Protein AF-A0A7S4G610-F1 (afdb_monomer_lite)

Structure (mmCIF, N/CA/C/O backbone):
data_AF-A0A7S4G610-F1
#
_entry.id   AF-A0A7S4G610-F1
#
loop_
_atom_site.group_PDB
_atom_site.id
_atom_site.type_symbol
_atom_site.label_atom_id
_atom_site.label_alt_id
_atom_site.label_comp_id
_atom_site.label_asym_id
_atom_site.label_entity_id
_atom_site.label_seq_id
_atom_site.pdbx_PDB_ins_code
_atom_site.Cartn_x
_atom_site.Cartn_y
_atom_site.Cartn_z
_atom_site.occupancy
_atom_site.B_iso_or_equiv
_atom_site.auth_seq_id
_atom_site.auth_comp_id
_atom_site.auth_asym_id
_atom_site.auth_atom_id
_atom_site.pdbx_PDB_model_num
ATOM 1 N N . LYS A 1 1 ? -26.982 8.506 -5.320 1.00 70.25 1 LYS A N 1
ATOM 2 C CA . LYS A 1 1 ? -25.863 7.930 -6.120 1.00 70.25 1 LYS A CA 1
ATOM 3 C C . LYS A 1 1 ? -24.621 7.564 -5.270 1.00 70.25 1 LYS A C 1
ATOM 5 O O . LYS A 1 1 ? -23.531 7.519 -5.815 1.00 70.25 1 LYS A O 1
ATOM 10 N N . TRP A 1 2 ? -24.775 7.240 -3.974 1.00 85.94 2 TRP A N 1
ATOM 11 C CA . TRP A 1 2 ? -23.670 6.873 -3.055 1.00 85.94 2 TRP A CA 1
ATOM 12 C C . TRP A 1 2 ? -23.967 5.607 -2.220 1.00 85.94 2 TRP A C 1
ATOM 14 O O . TRP A 1 2 ? -23.194 5.246 -1.341 1.00 85.94 2 TRP A O 1
ATOM 24 N N . GLU A 1 3 ? -25.081 4.916 -2.489 1.00 83.88 3 GLU A N 1
ATOM 25 C CA . GLU A 1 3 ? -25.577 3.783 -1.683 1.00 83.88 3 GLU A CA 1
ATOM 26 C C . GLU A 1 3 ? -24.593 2.608 -1.590 1.00 83.88 3 GLU A C 1
ATOM 28 O O . GLU A 1 3 ? -24.448 2.003 -0.525 1.00 83.88 3 GLU A O 1
ATOM 33 N N . GLY A 1 4 ? -23.861 2.339 -2.675 1.00 90.38 4 GLY A N 1
ATOM 34 C CA . GLY A 1 4 ? -22.861 1.271 -2.740 1.00 90.38 4 GLY A CA 1
ATOM 35 C C . GLY A 1 4 ? -21.497 1.613 -2.133 1.00 90.38 4 GLY A C 1
ATOM 36 O O . GLY A 1 4 ? -20.645 0.736 -2.060 1.00 90.38 4 GLY A O 1
ATOM 37 N N . ILE A 1 5 ? -21.262 2.857 -1.703 1.00 93.25 5 ILE A N 1
ATOM 38 C CA . ILE A 1 5 ? -19.959 3.284 -1.175 1.00 93.25 5 ILE A CA 1
ATOM 39 C C . ILE A 1 5 ? -19.980 3.230 0.352 1.00 93.25 5 ILE A C 1
ATOM 41 O O . ILE A 1 5 ? -20.900 3.747 0.996 1.00 93.25 5 ILE A O 1
ATOM 45 N N . LYS A 1 6 ? -18.936 2.618 0.922 1.00 95.31 6 LYS A N 1
ATOM 46 C CA . LYS A 1 6 ? -18.673 2.570 2.362 1.00 95.31 6 LYS A CA 1
ATOM 47 C C . LYS A 1 6 ? -17.346 3.259 2.672 1.00 95.31 6 LYS A C 1
ATOM 49 O O . LYS A 1 6 ? -16.346 3.006 2.008 1.00 95.31 6 LYS A O 1
ATOM 54 N N . TYR A 1 7 ? -17.336 4.099 3.698 1.00 96.00 7 TYR A N 1
ATOM 55 C CA . TYR A 1 7 ? -16.130 4.609 4.335 1.00 96.00 7 TYR A CA 1
ATOM 56 C C . TYR A 1 7 ? -15.784 3.693 5.511 1.00 96.00 7 TYR A C 1
ATOM 58 O O . TYR A 1 7 ? -16.438 3.736 6.553 1.00 96.00 7 TYR A O 1
ATOM 66 N N . VAL A 1 8 ? -14.789 2.828 5.328 1.00 97.12 8 VAL A N 1
ATOM 67 C CA . VAL A 1 8 ? -14.316 1.917 6.378 1.00 97.12 8 VAL A CA 1
ATOM 68 C C . VAL A 1 8 ? -13.186 2.611 7.135 1.00 97.12 8 VAL A C 1
ATOM 70 O O . VAL A 1 8 ? -12.063 2.702 6.645 1.00 97.12 8 VAL A O 1
ATOM 73 N N . ALA A 1 9 ? -13.499 3.165 8.302 1.00 97.38 9 ALA A N 1
ATOM 74 C CA . ALA A 1 9 ? -12.568 3.922 9.126 1.00 97.38 9 ALA A CA 1
ATOM 75 C C . ALA A 1 9 ? -11.561 2.988 9.820 1.00 97.38 9 ALA A C 1
ATOM 77 O O . ALA A 1 9 ? -11.957 2.035 10.491 1.00 97.38 9 ALA A O 1
ATOM 78 N N . PHE A 1 10 ? -10.266 3.281 9.681 1.00 97.38 10 PHE A N 1
ATOM 79 C CA . PHE A 1 10 ? -9.162 2.431 10.155 1.00 97.38 10 PHE A CA 1
ATOM 80 C C . PHE A 1 10 ? -8.141 3.160 11.047 1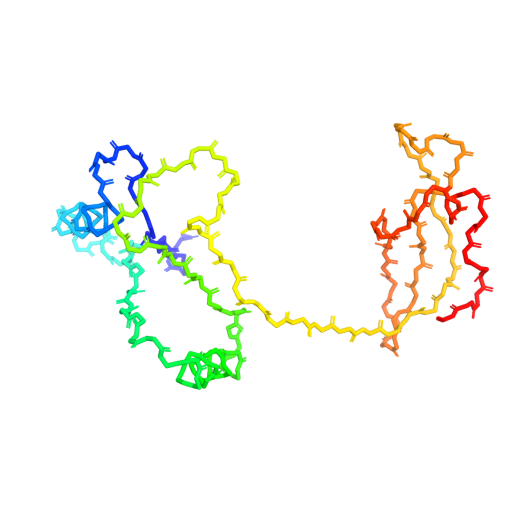.00 97.38 10 PHE A C 1
ATOM 82 O O . PHE A 1 10 ? -7.127 2.570 11.418 1.00 97.38 10 PHE A O 1
ATOM 89 N N . ASP A 1 11 ? -8.353 4.447 11.340 1.00 97.56 11 ASP A N 1
ATOM 90 C CA . ASP A 1 11 ? -7.493 5.229 12.234 1.00 97.56 11 ASP A CA 1
ATOM 91 C C . ASP A 1 11 ? -8.180 6.539 12.675 1.00 97.56 11 ASP A C 1
ATOM 93 O O . ASP A 1 11 ? -9.178 6.957 12.081 1.00 97.56 11 ASP A O 1
ATOM 97 N N . ALA A 1 12 ? -7.615 7.211 13.681 1.00 97.44 12 ALA A N 1
ATOM 98 C CA . ALA A 1 12 ? -7.992 8.556 14.125 1.00 97.44 12 ALA A CA 1
ATOM 99 C C . ALA A 1 12 ? -6.725 9.405 14.359 1.00 97.44 12 ALA A C 1
ATOM 101 O O . ALA A 1 12 ? -6.307 9.559 15.500 1.00 97.44 12 ALA A O 1
ATOM 102 N N . PRO A 1 13 ? -6.093 9.956 13.306 1.00 96.12 13 PRO A N 1
ATOM 103 C CA . PRO A 1 13 ? -4.733 10.512 13.370 1.00 96.12 13 PRO A CA 1
ATOM 104 C C . PRO A 1 13 ? -4.558 11.714 14.308 1.00 96.12 13 PRO A C 1
ATOM 106 O O . PRO A 1 13 ? -3.441 12.002 14.720 1.00 96.12 13 PRO A O 1
ATOM 109 N N . GLU A 1 14 ? -5.644 12.421 14.619 1.00 95.62 14 GLU A N 1
ATOM 110 C CA . GLU A 1 14 ? -5.652 13.565 15.542 1.00 95.62 14 GLU A CA 1
ATOM 111 C C . GLU A 1 14 ? -5.835 13.151 17.010 1.00 95.62 14 GLU A C 1
ATOM 113 O O . GLU A 1 14 ? -5.683 13.981 17.901 1.00 95.62 14 GLU A O 1
ATOM 118 N N . GLU A 1 15 ? -6.207 11.896 17.274 1.00 96.88 15 GLU A N 1
ATOM 119 C CA . GLU A 1 15 ? -6.343 11.390 18.635 1.00 96.88 15 GLU A CA 1
ATOM 120 C C . GLU A 1 15 ? -4.955 11.068 19.201 1.00 96.88 15 GLU A C 1
ATOM 122 O O . GLU A 1 15 ? -4.155 10.355 18.585 1.00 96.88 15 GLU A O 1
ATOM 127 N N . GLU A 1 16 ? -4.677 11.587 20.394 1.00 93.62 16 GLU A N 1
ATOM 128 C CA . GLU A 1 16 ? -3.470 11.245 21.136 1.00 93.62 16 GLU A CA 1
ATOM 129 C C . GLU A 1 16 ? -3.527 9.799 21.658 1.00 93.62 16 GLU A C 1
ATOM 131 O O . GLU A 1 16 ? -4.596 9.240 21.888 1.00 93.62 16 GLU A O 1
ATOM 136 N N . GLY A 1 17 ? -2.360 9.193 21.881 1.00 96.00 17 GLY A N 1
ATOM 137 C CA . GLY A 1 17 ? -2.251 7.843 22.443 1.00 96.00 17 GLY A CA 1
ATOM 138 C C . GLY A 1 17 ? -1.854 6.760 21.437 1.00 96.00 17 GLY A C 1
ATOM 139 O O . GLY A 1 17 ? -1.367 7.036 20.331 1.00 96.00 17 GLY A O 1
ATOM 140 N N . GLY A 1 18 ? -1.991 5.511 21.880 1.00 97.81 18 GLY A N 1
ATOM 141 C CA . GLY A 1 18 ? -1.640 4.317 21.117 1.00 97.81 18 GLY A CA 1
ATOM 142 C C . GLY A 1 18 ? -2.687 3.975 20.060 1.00 97.81 18 GLY A C 1
ATOM 143 O O . GLY A 1 18 ? -3.759 4.574 19.999 1.00 97.81 18 GLY A O 1
ATOM 144 N N . PHE A 1 19 ? -2.387 3.008 19.195 1.00 97.69 19 PHE A N 1
ATOM 145 C CA . PHE A 1 19 ? -3.309 2.606 18.132 1.00 97.69 19 PHE A CA 1
ATOM 146 C C . PHE A 1 19 ? -4.689 2.191 18.660 1.00 97.69 19 PHE A C 1
ATOM 148 O O . PHE A 1 19 ? -5.710 2.575 18.091 1.00 97.69 19 PHE A O 1
ATOM 155 N N . GLU A 1 20 ? -4.726 1.476 19.777 1.00 97.25 20 GLU A N 1
ATOM 156 C CA . GLU A 1 20 ? -5.943 1.016 20.437 1.00 97.25 20 GLU A CA 1
ATOM 157 C C . GLU A 1 20 ? -6.804 2.188 20.930 1.00 97.25 20 GLU A C 1
ATOM 159 O O . GLU A 1 20 ? -8.022 2.172 20.739 1.00 9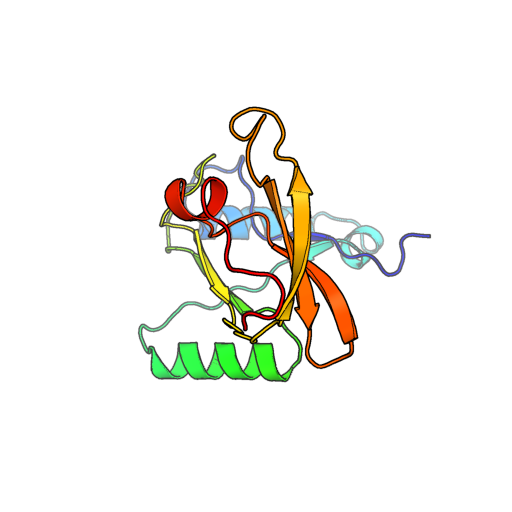7.25 20 GLU A O 1
ATOM 164 N N . ASP A 1 21 ? -6.185 3.242 21.474 1.00 97.94 21 ASP A N 1
ATOM 165 C CA . ASP A 1 21 ? -6.883 4.465 21.893 1.00 97.94 21 ASP A CA 1
ATOM 166 C C . ASP A 1 21 ? -7.541 5.156 20.692 1.00 97.94 21 ASP A C 1
ATOM 168 O O . ASP A 1 21 ? -8.714 5.554 20.746 1.00 97.94 21 ASP A O 1
ATOM 172 N N . ARG A 1 22 ? -6.814 5.226 19.569 1.00 98.06 22 ARG A N 1
ATOM 173 C CA . ARG A 1 22 ? -7.316 5.801 18.314 1.00 98.06 22 ARG A CA 1
ATOM 174 C C . ARG A 1 22 ? -8.483 4.987 17.760 1.00 98.06 22 ARG A C 1
ATOM 176 O O . ARG A 1 22 ? -9.509 5.567 17.406 1.00 98.06 22 ARG A O 1
ATOM 183 N N . MET A 1 23 ? -8.396 3.657 17.756 1.00 97.88 23 MET A N 1
ATOM 184 C CA . MET A 1 23 ? -9.495 2.791 17.312 1.00 97.88 23 MET A CA 1
ATOM 185 C C . MET A 1 23 ? -10.720 2.881 18.231 1.00 97.88 23 MET A C 1
ATOM 187 O O . MET A 1 23 ? -11.852 2.957 17.741 1.00 97.88 23 MET A O 1
ATOM 191 N N . ALA A 1 24 ? -10.517 2.980 19.547 1.00 97.12 24 ALA A N 1
ATOM 192 C CA . ALA A 1 24 ? -11.596 3.249 20.493 1.00 97.12 24 ALA A CA 1
ATOM 193 C C . ALA A 1 24 ? -12.248 4.619 20.227 1.00 97.12 24 ALA A C 1
ATOM 195 O O . ALA A 1 24 ? -13.472 4.753 20.312 1.00 97.12 24 ALA A O 1
ATOM 196 N N . CYS A 1 25 ? -11.468 5.639 19.852 1.00 97.56 25 CYS A N 1
ATOM 197 C CA . CYS A 1 25 ? -12.002 6.930 19.426 1.00 97.56 25 CYS A CA 1
ATOM 198 C C . CYS A 1 25 ? -12.866 6.811 18.163 1.00 97.56 25 CYS A C 1
ATOM 200 O O . CYS A 1 25 ? -13.993 7.318 18.156 1.00 97.56 25 CYS A O 1
ATOM 202 N N . VAL A 1 26 ? -12.405 6.089 17.131 1.00 97.19 26 VAL A N 1
ATOM 203 C CA . VAL A 1 26 ? -13.209 5.815 15.925 1.00 97.19 26 VAL A CA 1
ATOM 204 C C . VAL A 1 26 ? -14.536 5.162 16.315 1.00 97.19 26 VAL A C 1
ATOM 206 O O . VAL A 1 26 ? -15.598 5.669 15.952 1.00 97.19 26 VAL A O 1
ATOM 209 N N . GLN A 1 27 ? -14.507 4.104 17.127 1.00 96.44 27 GLN A N 1
ATOM 210 C CA . GLN A 1 27 ? -15.715 3.412 17.581 1.00 96.44 27 GLN A CA 1
ATOM 211 C C . GLN A 1 27 ? -16.687 4.355 18.314 1.00 96.44 27 GLN A C 1
ATOM 213 O O . GLN A 1 27 ? -17.883 4.372 18.006 1.00 96.44 27 GLN A O 1
ATOM 218 N N . ARG A 1 28 ? -16.187 5.198 19.232 1.00 96.69 28 ARG A N 1
ATOM 219 C CA . ARG A 1 28 ? -17.002 6.211 19.932 1.00 96.69 28 ARG A CA 1
ATOM 220 C C . ARG A 1 28 ? -17.626 7.223 18.968 1.00 96.69 28 ARG A C 1
ATOM 222 O O . ARG A 1 28 ? -18.785 7.593 19.151 1.00 96.69 28 ARG A O 1
ATOM 229 N N . ARG A 1 29 ? -16.888 7.684 17.951 1.00 95.56 29 ARG A N 1
ATOM 230 C CA . ARG A 1 29 ? -17.399 8.629 16.939 1.00 95.56 29 ARG A CA 1
ATOM 231 C C . ARG A 1 29 ? -18.486 7.978 16.078 1.00 95.56 29 ARG A C 1
ATOM 233 O O . ARG A 1 29 ? -19.540 8.578 15.884 1.00 95.56 29 ARG A O 1
ATOM 240 N N . LEU A 1 30 ? -18.286 6.733 15.647 1.00 95.44 30 LEU A N 1
ATOM 241 C CA . LEU A 1 30 ? -19.271 5.961 14.878 1.00 95.44 30 LEU A CA 1
ATOM 242 C C . LEU A 1 30 ? -20.561 5.701 15.670 1.00 95.44 30 LEU A C 1
ATOM 244 O O . LEU A 1 30 ? -21.662 5.793 15.122 1.00 95.44 30 LEU A O 1
ATOM 248 N N . ALA A 1 31 ? -20.451 5.451 16.977 1.00 94.94 31 ALA A N 1
ATOM 249 C CA . ALA A 1 31 ? -21.608 5.277 17.852 1.00 94.94 31 ALA A CA 1
ATOM 250 C C . ALA A 1 31 ? -22.506 6.528 17.925 1.00 94.94 31 ALA A C 1
ATOM 252 O O . ALA A 1 31 ? -23.694 6.398 18.209 1.00 94.94 31 ALA A O 1
ATOM 253 N N . ARG A 1 32 ? -21.987 7.723 17.612 1.00 96.00 32 ARG A N 1
ATOM 254 C CA . ARG A 1 32 ? -22.751 8.986 17.601 1.00 96.00 32 ARG A CA 1
ATOM 255 C C . ARG A 1 32 ? -23.431 9.292 16.265 1.00 96.00 32 ARG A C 1
ATOM 257 O O . ARG A 1 32 ? -24.222 10.228 16.198 1.00 96.00 32 ARG A O 1
ATOM 264 N N . LEU A 1 33 ? -23.135 8.536 15.207 1.00 95.06 33 LEU A N 1
ATOM 265 C CA . LEU A 1 33 ? -23.746 8.751 13.896 1.00 95.06 33 LEU A CA 1
ATOM 266 C C . LEU A 1 33 ? -25.240 8.408 13.911 1.00 95.06 33 LEU A C 1
ATOM 268 O O . LEU A 1 33 ? -25.691 7.539 14.657 1.00 95.06 33 LEU A O 1
ATOM 272 N N . SER A 1 34 ? -26.013 9.059 13.042 1.00 95.19 34 SER A N 1
ATOM 273 C CA . SER A 1 34 ? -27.405 8.674 12.798 1.00 95.19 34 SER A CA 1
ATOM 274 C C . SER A 1 34 ? -27.484 7.243 12.236 1.00 95.19 34 SER A C 1
ATOM 276 O O . SER A 1 34 ? -26.500 6.742 11.679 1.00 95.19 34 SER A O 1
ATOM 278 N N . PRO A 1 35 ? -28.647 6.566 12.319 1.00 90.81 35 PRO A N 1
ATOM 279 C CA . PRO A 1 35 ? -28.836 5.260 11.684 1.00 90.81 35 PRO A CA 1
ATOM 280 C C . PRO A 1 35 ? -28.457 5.259 10.199 1.00 90.81 35 PRO A C 1
ATOM 282 O O . PRO A 1 35 ? -27.838 4.315 9.720 1.00 90.81 35 PRO A O 1
ATOM 285 N N . GLU A 1 36 ? -28.762 6.347 9.491 1.00 89.12 36 GLU A N 1
ATOM 286 C CA . GLU A 1 36 ? -28.362 6.533 8.100 1.00 89.12 36 GLU A CA 1
ATOM 287 C C . GLU A 1 36 ? -26.843 6.658 7.935 1.00 89.12 36 GLU A C 1
ATOM 289 O O . GLU A 1 36 ? -26.273 5.985 7.078 1.00 89.12 36 GLU A O 1
ATOM 294 N N . GLY A 1 37 ? -26.168 7.435 8.787 1.00 90.00 37 GLY A N 1
ATOM 295 C CA . GLY A 1 37 ? -24.708 7.559 8.762 1.00 90.00 37 GLY A CA 1
ATOM 296 C C . GLY A 1 37 ? -24.000 6.219 8.976 1.00 90.00 37 GLY A C 1
ATOM 297 O O . GLY A 1 37 ? -23.052 5.895 8.258 1.00 90.00 37 GLY A O 1
ATOM 298 N N . ARG A 1 38 ? -24.514 5.381 9.886 1.00 89.88 38 ARG A N 1
ATOM 299 C CA . ARG A 1 38 ? -23.973 4.033 10.142 1.00 89.88 38 ARG A CA 1
ATOM 300 C C . ARG A 1 38 ? -24.139 3.068 8.964 1.00 89.88 38 ARG A C 1
ATOM 302 O O . ARG A 1 38 ? -23.434 2.068 8.909 1.00 89.88 38 ARG A O 1
ATOM 309 N N . ARG A 1 39 ? -25.012 3.358 7.987 1.00 91.31 39 ARG A N 1
ATOM 310 C CA . ARG A 1 39 ? -25.080 2.568 6.742 1.00 91.31 39 ARG A CA 1
ATOM 311 C C . ARG A 1 39 ? -23.874 2.796 5.840 1.00 91.31 39 ARG A C 1
ATOM 313 O O . ARG A 1 39 ? -23.583 1.933 5.017 1.00 91.31 39 ARG A O 1
ATOM 320 N N . HIS A 1 40 ? -23.211 3.944 5.947 1.00 93.94 40 HIS A N 1
ATOM 321 C CA . HIS A 1 40 ? -22.122 4.338 5.052 1.00 93.94 40 HIS A CA 1
ATOM 322 C C . HIS A 1 40 ? -20.758 4.340 5.723 1.00 93.94 40 HIS A C 1
ATOM 324 O O . HIS A 1 40 ? -19.758 4.242 5.023 1.00 93.94 40 HIS A O 1
ATOM 330 N N . VAL A 1 41 ? -20.705 4.439 7.048 1.00 95.62 41 VAL A N 1
ATOM 331 C CA . VAL A 1 41 ? -19.457 4.485 7.806 1.00 95.62 41 VAL A CA 1
ATOM 332 C C . VAL A 1 41 ? -19.327 3.223 8.645 1.00 95.62 41 VAL A C 1
ATOM 334 O O . VAL A 1 41 ? -20.167 2.962 9.504 1.00 95.62 41 VAL A O 1
ATOM 337 N N . LEU A 1 42 ? -18.268 2.458 8.394 1.00 95.12 42 LEU A N 1
ATOM 338 C CA . LEU A 1 42 ? -17.967 1.198 9.068 1.00 95.12 42 LEU A CA 1
ATOM 339 C C . LEU A 1 42 ? -16.651 1.312 9.835 1.00 95.12 42 LEU A C 1
ATOM 341 O O . LEU A 1 42 ? -15.792 2.120 9.488 1.00 95.12 42 LEU A O 1
ATOM 345 N N . LEU A 1 43 ? -16.497 0.495 10.871 1.00 96.38 43 LEU A N 1
ATOM 346 C CA . LEU A 1 43 ? -15.244 0.349 11.603 1.00 96.38 43 LEU A CA 1
ATOM 347 C C . LEU A 1 43 ? -14.425 -0.771 10.958 1.00 96.38 43 LEU A C 1
ATOM 349 O O . LEU A 1 43 ? -14.973 -1.835 10.683 1.00 96.38 43 LEU A O 1
ATOM 353 N N . MET A 1 44 ? -13.130 -0.549 10.736 1.00 96.81 44 MET A N 1
ATOM 354 C CA . MET A 1 44 ? -12.218 -1.630 10.372 1.00 96.81 44 MET A CA 1
ATOM 355 C C . MET A 1 44 ? -12.012 -2.550 11.578 1.00 96.81 44 MET A C 1
ATOM 357 O O . MET A 1 44 ? -11.604 -2.094 12.649 1.00 96.81 44 MET A O 1
ATOM 361 N N . GLU A 1 45 ? -12.274 -3.840 11.406 1.00 94.12 45 GLU A N 1
ATOM 362 C CA . GLU A 1 45 ? -12.027 -4.841 12.443 1.00 94.12 45 GLU A CA 1
ATOM 363 C C . GLU A 1 45 ? -10.528 -5.096 12.609 1.00 94.12 45 GLU A C 1
ATOM 365 O O . GLU A 1 45 ? -9.759 -5.066 11.649 1.00 94.12 45 GLU A O 1
ATOM 370 N N . ASN A 1 46 ? -10.112 -5.308 13.856 1.00 94.38 46 ASN A N 1
ATOM 371 C CA . ASN A 1 46 ? -8.723 -5.544 14.225 1.00 94.38 46 ASN A CA 1
ATOM 372 C C . ASN A 1 46 ? -8.657 -6.784 15.113 1.00 94.38 46 ASN A C 1
ATOM 374 O O . ASN A 1 46 ? -9.459 -6.938 16.032 1.00 94.38 46 ASN A O 1
ATOM 378 N N . GLU A 1 47 ? -7.684 -7.645 14.844 1.00 93.81 47 GLU A N 1
ATOM 379 C CA . GLU A 1 47 ? -7.426 -8.876 15.584 1.00 93.81 47 GLU A CA 1
ATOM 380 C C . GLU A 1 47 ? -6.002 -8.797 16.140 1.00 93.81 47 GLU A C 1
ATOM 382 O O . GLU A 1 47 ? -5.076 -8.410 15.422 1.00 93.81 47 GLU A O 1
ATOM 387 N N . GLN A 1 48 ? -5.820 -9.110 17.426 1.00 93.56 48 GLN A N 1
ATOM 388 C CA . GLN A 1 48 ? -4.481 -9.142 18.007 1.00 93.56 48 GLN A CA 1
ATOM 389 C C . GLN A 1 48 ? -3.703 -10.330 17.453 1.00 93.56 48 GLN A C 1
ATOM 391 O O . GLN A 1 48 ? -4.197 -11.454 17.409 1.00 93.56 48 GLN A O 1
ATOM 396 N N . PHE A 1 49 ? -2.459 -10.072 17.063 1.00 92.00 49 PHE A N 1
ATOM 397 C CA . PHE A 1 49 ? -1.548 -11.120 16.645 1.00 92.00 49 PHE A CA 1
ATOM 398 C C . PHE A 1 49 ? -0.972 -11.833 17.874 1.00 92.00 49 PHE A C 1
ATOM 400 O O . PHE A 1 49 ? -0.327 -11.205 18.710 1.00 92.00 49 PHE A O 1
ATOM 407 N N . ASP A 1 50 ? -1.184 -13.145 17.970 1.00 91.50 50 ASP A N 1
ATOM 408 C CA . ASP A 1 50 ? -0.744 -13.983 19.096 1.00 91.50 50 ASP A CA 1
ATOM 409 C C . ASP A 1 50 ? 0.738 -14.405 19.018 1.00 91.50 50 ASP A C 1
ATOM 411 O O . ASP A 1 50 ? 1.233 -15.111 19.895 1.00 91.50 50 ASP A O 1
ATOM 415 N N . GLY A 1 51 ? 1.455 -13.963 17.979 1.00 92.94 51 GLY A N 1
ATOM 416 C CA . GLY A 1 51 ? 2.847 -14.329 17.713 1.00 92.94 51 GLY A CA 1
ATOM 417 C C . GLY A 1 51 ? 3.013 -15.547 16.798 1.00 92.94 51 GLY A C 1
ATOM 418 O O . GLY A 1 51 ? 4.133 -15.821 16.362 1.00 92.94 51 GLY A O 1
ATOM 419 N N . ASP A 1 52 ? 1.935 -16.256 16.447 1.00 96.50 52 ASP A N 1
ATOM 420 C CA . ASP A 1 52 ? 1.997 -17.446 15.599 1.00 96.50 52 ASP A CA 1
ATOM 421 C C . ASP A 1 52 ? 1.989 -17.088 14.104 1.00 96.50 52 ASP A C 1
ATOM 423 O O . ASP A 1 52 ? 0.955 -16.888 13.457 1.00 96.50 52 ASP A O 1
ATOM 427 N N . LEU A 1 53 ? 3.183 -17.058 13.510 1.00 96.00 53 LEU A N 1
ATOM 428 C CA . LEU A 1 53 ? 3.353 -16.774 12.085 1.00 96.00 53 LEU A CA 1
ATOM 429 C C . LEU A 1 53 ? 2.608 -17.756 11.168 1.00 96.00 53 LEU A C 1
ATOM 431 O O . LEU A 1 53 ? 2.274 -17.375 10.044 1.00 96.00 53 LEU A O 1
ATOM 435 N N . ALA A 1 54 ? 2.350 -18.996 11.594 1.00 96.69 54 ALA A N 1
ATOM 436 C CA . ALA A 1 54 ? 1.591 -19.947 10.788 1.00 96.69 54 ALA A CA 1
ATOM 437 C C . ALA A 1 54 ? 0.120 -19.524 10.690 1.00 96.69 54 ALA A C 1
ATOM 439 O O . ALA A 1 54 ? -0.438 -19.523 9.590 1.00 96.69 54 ALA A O 1
ATOM 440 N N . LYS A 1 55 ? -0.479 -19.067 11.797 1.00 95.81 55 LYS A N 1
ATOM 441 C CA . LYS A 1 55 ? -1.845 -18.518 11.798 1.00 95.81 55 LYS A CA 1
ATOM 442 C C . LYS A 1 55 ? -1.950 -17.235 10.987 1.00 95.81 55 LYS A C 1
ATOM 444 O O . LYS A 1 55 ? -2.892 -17.086 10.214 1.00 95.81 55 LYS A O 1
ATOM 449 N N . LEU A 1 56 ? -0.960 -16.344 11.089 1.00 95.81 56 LEU A N 1
ATOM 450 C CA . LEU A 1 56 ? -0.931 -15.127 10.272 1.00 95.81 56 LEU A CA 1
ATOM 451 C C . LEU A 1 56 ? -0.900 -15.453 8.773 1.00 95.81 56 LEU A C 1
ATOM 453 O O . LEU A 1 56 ? -1.630 -14.846 7.991 1.00 95.81 56 LEU A O 1
ATOM 457 N N . LYS A 1 57 ? -0.078 -16.431 8.372 1.00 95.50 57 LYS A N 1
ATOM 458 C CA . LYS A 1 57 ? -0.010 -16.900 6.981 1.00 95.50 57 LYS A CA 1
ATOM 459 C C . LYS A 1 57 ? -1.318 -17.543 6.527 1.00 95.50 57 LYS A C 1
ATOM 461 O O . LYS A 1 57 ? -1.745 -17.273 5.411 1.00 95.50 57 LYS A O 1
ATOM 466 N N . ALA A 1 58 ? -1.954 -18.353 7.373 1.00 95.81 58 ALA A N 1
ATOM 467 C CA . ALA A 1 58 ? -3.258 -18.940 7.072 1.00 95.81 58 ALA A CA 1
ATOM 468 C C . ALA A 1 58 ? -4.312 -17.846 6.842 1.00 95.81 58 ALA A C 1
ATOM 470 O O . ALA A 1 58 ? -4.903 -17.796 5.769 1.00 95.81 58 ALA A O 1
ATOM 471 N N . LYS A 1 59 ? -4.432 -16.882 7.766 1.00 95.50 59 LYS A N 1
ATOM 472 C CA . LYS A 1 59 ? -5.341 -15.733 7.632 1.00 95.50 59 LYS A CA 1
ATOM 473 C C . LYS A 1 59 ? -5.079 -14.929 6.358 1.00 95.50 59 LYS A C 1
ATOM 475 O O . LYS A 1 59 ? -6.017 -14.536 5.670 1.00 95.50 59 LYS A O 1
ATOM 480 N N . PHE A 1 60 ? -3.810 -14.671 6.044 1.00 96.50 60 PHE A N 1
ATOM 481 C CA . PHE A 1 60 ? -3.423 -13.988 4.812 1.00 96.50 60 PHE A CA 1
ATOM 482 C C . PHE A 1 60 ? -3.887 -14.763 3.570 1.00 96.50 60 PHE A C 1
ATOM 484 O O . PHE A 1 60 ? -4.499 -14.171 2.683 1.00 96.50 60 PHE A O 1
ATOM 491 N N . ASN A 1 61 ? -3.649 -16.076 3.526 1.00 96.25 61 ASN A N 1
ATOM 492 C CA . ASN A 1 61 ? -4.081 -16.920 2.414 1.00 96.25 61 ASN A CA 1
ATOM 493 C C . ASN A 1 61 ? -5.606 -16.949 2.279 1.00 96.25 61 ASN A C 1
ATOM 495 O O . ASN A 1 61 ? -6.096 -16.801 1.164 1.00 96.25 61 ASN A O 1
ATOM 499 N N . ASP A 1 62 ? -6.344 -17.067 3.384 1.00 96.50 62 ASP A N 1
ATOM 500 C CA . ASP A 1 62 ? -7.811 -17.064 3.382 1.00 96.50 62 ASP A CA 1
ATOM 501 C C . ASP A 1 62 ? -8.363 -15.756 2.796 1.00 96.50 62 ASP A C 1
ATOM 503 O O . ASP A 1 62 ? -9.248 -15.766 1.939 1.00 96.50 62 ASP A O 1
ATOM 507 N N . VAL A 1 63 ? -7.797 -14.614 3.209 1.00 96.06 63 VAL A N 1
ATOM 508 C CA . VAL A 1 63 ? -8.170 -13.294 2.680 1.00 96.06 63 VAL A CA 1
ATOM 509 C C . VAL A 1 63 ? -7.905 -13.208 1.181 1.00 96.06 63 VAL A C 1
ATOM 511 O O . VAL A 1 63 ? -8.775 -12.750 0.440 1.00 96.06 63 VAL A O 1
ATOM 514 N N . VAL A 1 64 ? -6.737 -13.658 0.717 1.00 96.06 64 VAL A N 1
ATOM 515 C CA . VAL A 1 64 ? -6.394 -13.581 -0.708 1.00 96.06 64 VAL A CA 1
ATOM 516 C C . VAL A 1 64 ? -7.216 -14.558 -1.552 1.00 96.06 64 VAL A C 1
ATOM 518 O O . VAL A 1 64 ? -7.677 -14.190 -2.631 1.00 96.06 64 VAL A O 1
ATOM 521 N N . GLN A 1 65 ? -7.486 -15.768 -1.058 1.00 95.69 65 GLN A N 1
ATOM 522 C CA . GLN A 1 65 ? -8.378 -16.728 -1.721 1.00 95.69 65 GLN A CA 1
ATOM 523 C C . GLN A 1 65 ? -9.813 -16.196 -1.839 1.00 95.69 65 GLN A C 1
ATOM 525 O O . GLN A 1 65 ? -10.488 -16.469 -2.829 1.00 95.69 65 GLN A O 1
ATOM 530 N N . GLY A 1 66 ? -10.258 -15.382 -0.877 1.00 96.12 66 GLY A N 1
ATOM 531 C CA . GLY A 1 66 ? -11.522 -14.645 -0.937 1.00 96.12 66 GLY A CA 1
ATOM 532 C C . GLY A 1 66 ? -11.524 -13.431 -1.878 1.00 96.12 66 GLY A C 1
ATOM 533 O O . GLY A 1 66 ? -12.524 -12.717 -1.933 1.00 96.12 66 GLY A O 1
ATOM 534 N N . GLY A 1 67 ? -10.429 -13.166 -2.600 1.00 95.06 67 GLY A N 1
ATOM 535 C CA . GLY A 1 67 ? -10.278 -12.015 -3.499 1.00 95.06 67 GLY A CA 1
ATOM 536 C C . GLY A 1 67 ? -9.809 -10.727 -2.813 1.00 95.06 67 GLY A C 1
ATOM 537 O O . GLY A 1 67 ? -9.819 -9.663 -3.433 1.00 95.06 67 GLY A O 1
ATOM 538 N N . GLY A 1 68 ? -9.410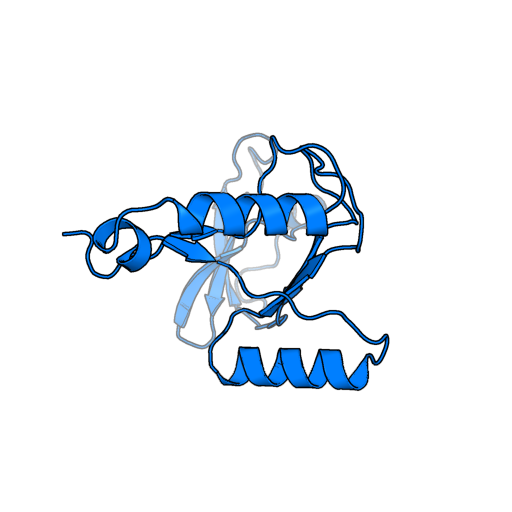 -10.794 -1.541 1.00 95.19 68 GLY A N 1
ATOM 539 C CA . GLY A 1 68 ? -8.806 -9.677 -0.822 1.00 95.19 68 GLY A CA 1
ATOM 540 C C . GLY A 1 68 ? -7.360 -9.409 -1.253 1.00 95.19 68 GLY A C 1
ATOM 541 O O . GLY A 1 68 ? -6.646 -10.295 -1.710 1.00 95.19 68 GLY A O 1
ATOM 542 N N . GLU A 1 69 ? -6.894 -8.171 -1.079 1.00 95.69 69 GLU A N 1
ATOM 543 C CA . GLU A 1 69 ? -5.533 -7.777 -1.479 1.00 95.69 69 GLU A CA 1
ATOM 544 C C . GLU A 1 69 ? -4.444 -8.291 -0.512 1.00 95.69 69 GLU A C 1
ATOM 546 O O . GLU A 1 69 ? -3.297 -8.527 -0.903 1.00 95.69 69 GLU A O 1
ATOM 551 N N . GLY A 1 70 ? -4.784 -8.435 0.772 1.00 96.25 70 GLY A N 1
ATOM 552 C CA . GLY A 1 70 ? -3.856 -8.846 1.821 1.00 96.25 70 GLY A CA 1
ATOM 553 C C . GLY A 1 70 ? -4.227 -8.292 3.195 1.00 96.25 70 GLY A C 1
ATOM 554 O O . GLY A 1 70 ? -5.378 -7.939 3.447 1.00 96.25 70 GLY A O 1
ATOM 555 N N . LEU A 1 71 ? -3.234 -8.207 4.082 1.00 97.31 71 LEU A N 1
ATOM 556 C CA . LEU A 1 71 ? -3.383 -7.746 5.462 1.00 97.31 71 LEU A CA 1
ATOM 557 C C . LEU A 1 71 ? -2.600 -6.452 5.711 1.00 97.31 71 LEU A C 1
ATOM 559 O O . LEU A 1 71 ? -1.537 -6.210 5.132 1.00 97.31 71 LEU A O 1
ATOM 563 N N . MET A 1 72 ? -3.107 -5.644 6.637 1.00 97.56 72 MET A N 1
ATOM 564 C CA . MET A 1 72 ? -2.374 -4.533 7.238 1.00 97.56 72 MET A CA 1
ATOM 565 C C . MET A 1 72 ? -1.986 -4.929 8.660 1.00 97.56 72 MET A C 1
ATOM 567 O O . MET A 1 72 ? -2.819 -5.440 9.403 1.00 97.56 72 MET A O 1
ATOM 571 N N . LEU A 1 73 ? -0.730 -4.698 9.035 1.00 97.12 73 LEU A N 1
ATOM 572 C CA . LEU A 1 73 ? -0.207 -5.005 10.364 1.00 97.12 73 LEU A CA 1
ATOM 573 C C . LEU A 1 73 ? 0.132 -3.695 11.060 1.00 97.12 73 LEU A C 1
ATOM 575 O O . LEU A 1 73 ? 0.863 -2.870 10.506 1.00 97.12 73 LEU A O 1
ATOM 579 N N . ARG A 1 74 ? -0.392 -3.512 12.268 1.00 97.31 74 ARG A N 1
ATOM 580 C CA . ARG A 1 74 ? -0.114 -2.344 13.095 1.00 97.31 74 ARG A CA 1
ATOM 581 C C . ARG A 1 74 ? 0.591 -2.775 14.370 1.00 97.31 74 ARG A C 1
ATOM 583 O O . ARG A 1 74 ? 0.172 -3.737 15.004 1.00 97.31 74 ARG A O 1
ATOM 590 N N . GLU A 1 75 ? 1.641 -2.055 14.741 1.00 97.19 75 GLU A N 1
ATOM 591 C CA . GLU A 1 75 ? 2.314 -2.266 16.020 1.00 97.19 75 GLU A CA 1
ATOM 592 C C . GLU A 1 75 ? 1.407 -1.815 17.187 1.00 97.19 75 GLU A C 1
ATOM 594 O O . GLU A 1 75 ? 0.944 -0.663 17.175 1.00 97.19 75 GLU A O 1
ATOM 599 N N . PRO A 1 76 ? 1.146 -2.681 18.187 1.00 96.50 76 PRO A N 1
ATOM 600 C CA . PRO A 1 76 ? 0.348 -2.327 19.362 1.00 96.50 76 PRO A CA 1
ATOM 601 C C . PRO A 1 76 ? 0.912 -1.115 20.105 1.00 96.50 76 PRO A C 1
ATOM 603 O O . PRO A 1 76 ? 2.126 -0.976 20.250 1.00 96.50 76 PRO A O 1
ATOM 606 N N . GLY A 1 77 ? 0.048 -0.210 20.566 1.00 96.88 77 GLY A N 1
ATOM 607 C CA . GLY A 1 77 ? 0.462 0.992 21.295 1.00 96.88 77 GLY A CA 1
ATOM 608 C C . GLY A 1 77 ? 1.236 2.033 20.471 1.00 96.88 77 GLY A C 1
ATOM 609 O O . GLY A 1 77 ? 1.602 3.083 21.005 1.00 96.88 77 GLY A O 1
ATOM 610 N N . SER A 1 78 ? 1.471 1.801 19.174 1.00 97.44 78 SER A N 1
ATOM 611 C CA . SER A 1 78 ? 2.201 2.746 18.323 1.00 97.44 78 SER A CA 1
ATOM 612 C C . SER A 1 78 ? 1.474 4.085 18.202 1.00 97.44 78 SER A C 1
ATOM 614 O O . SER A 1 78 ? 0.255 4.140 18.014 1.00 97.44 78 SER A O 1
ATOM 616 N N . LYS A 1 79 ? 2.229 5.186 18.271 1.00 97.56 79 LYS A N 1
ATOM 617 C CA . LYS A 1 79 ? 1.715 6.530 17.970 1.00 97.56 79 LYS A CA 1
ATOM 618 C C . LYS A 1 79 ? 1.486 6.688 16.468 1.00 97.56 79 LYS A C 1
ATOM 620 O O . LYS A 1 79 ? 2.119 6.015 15.656 1.00 97.56 79 LYS A O 1
ATOM 625 N N . TYR A 1 80 ? 0.598 7.606 16.096 1.00 97.62 80 TYR A N 1
ATOM 626 C CA . TYR A 1 80 ? 0.437 7.968 14.693 1.00 97.62 80 TYR A CA 1
ATOM 627 C C . TYR A 1 80 ? 1.683 8.710 14.184 1.00 97.62 80 TYR A C 1
ATOM 629 O O . TYR A 1 80 ? 2.201 9.607 14.847 1.00 97.62 80 TYR A O 1
ATOM 637 N N . GLU A 1 81 ? 2.153 8.357 12.988 1.00 96.44 81 GLU A N 1
ATOM 638 C CA . GLU A 1 81 ? 3.288 9.009 12.338 1.00 96.44 81 GLU A CA 1
ATOM 639 C C . GLU A 1 81 ? 2.873 9.562 10.972 1.00 96.44 81 GLU A C 1
ATOM 641 O O . GLU A 1 81 ? 2.445 8.821 10.089 1.00 96.44 81 GLU A O 1
ATOM 646 N N . HIS A 1 82 ? 3.060 10.868 10.758 1.00 95.44 82 HIS A N 1
ATOM 647 C CA . HIS A 1 82 ? 2.759 11.551 9.489 1.00 95.44 82 HIS A CA 1
ATOM 648 C C . HIS A 1 82 ? 3.843 11.319 8.423 1.00 95.44 82 HIS A C 1
ATOM 650 O O . HIS A 1 82 ? 4.330 12.248 7.781 1.00 95.44 82 HIS A O 1
ATOM 656 N N . LYS A 1 83 ? 4.274 10.069 8.266 1.00 95.06 83 LYS A N 1
ATOM 657 C CA . LYS A 1 83 ? 5.303 9.639 7.317 1.00 95.06 83 LYS A CA 1
ATOM 658 C C . LYS A 1 83 ? 5.187 8.138 7.073 1.00 95.06 83 LYS A C 1
ATOM 660 O O . LYS A 1 83 ? 4.407 7.439 7.715 1.00 95.06 83 LYS A O 1
ATOM 665 N N . ARG A 1 84 ? 6.020 7.618 6.172 1.00 94.81 84 ARG A N 1
ATOM 666 C CA . ARG A 1 84 ? 6.248 6.174 6.102 1.00 94.81 84 ARG A CA 1
ATOM 667 C C . ARG A 1 84 ? 6.870 5.709 7.419 1.00 94.81 84 ARG A C 1
ATOM 669 O O . ARG A 1 84 ? 7.884 6.262 7.840 1.00 94.81 84 ARG A O 1
ATOM 676 N N . SER A 1 85 ? 6.266 4.699 8.030 1.00 95.62 85 SER A N 1
ATOM 677 C CA . SER A 1 85 ? 6.692 4.160 9.317 1.00 95.62 85 SER A CA 1
ATOM 678 C C . SER A 1 85 ? 6.823 2.637 9.266 1.00 95.62 85 SER A C 1
ATOM 680 O O . SER A 1 85 ? 6.194 1.983 8.433 1.00 95.62 85 SER A O 1
ATOM 682 N N . GLY A 1 86 ? 7.660 2.091 10.150 1.00 97.19 86 GLY A N 1
ATOM 683 C CA . GLY A 1 86 ? 7.734 0.659 10.434 1.00 97.19 86 GLY A CA 1
ATOM 684 C C . GLY A 1 86 ? 6.588 0.150 11.316 1.00 97.19 86 GLY A C 1
ATOM 685 O O . GLY A 1 86 ? 6.378 -1.054 11.373 1.00 97.19 86 GLY A O 1
ATOM 686 N N . THR A 1 87 ? 5.816 1.044 11.942 1.00 97.00 87 THR A N 1
ATOM 687 C CA . THR A 1 87 ? 4.684 0.690 12.819 1.00 97.00 87 THR A CA 1
ATOM 688 C C . THR A 1 87 ? 3.407 0.336 12.051 1.00 97.00 87 THR A C 1
ATOM 690 O O . THR A 1 87 ? 2.438 -0.139 12.641 1.00 97.00 87 THR A O 1
ATOM 693 N N . LEU A 1 88 ? 3.394 0.551 10.727 1.00 97.69 88 LEU A N 1
ATOM 694 C CA . LEU A 1 88 ? 2.323 0.166 9.809 1.00 97.69 88 LEU A CA 1
ATOM 695 C C . LEU A 1 88 ? 2.907 -0.579 8.608 1.00 97.69 88 LEU A C 1
ATOM 697 O O . LEU A 1 88 ? 3.477 0.028 7.696 1.00 97.69 88 LEU A O 1
ATOM 701 N N . LEU A 1 89 ? 2.727 -1.895 8.585 1.00 96.62 89 LEU A N 1
ATOM 702 C CA . LEU A 1 89 ? 3.208 -2.762 7.516 1.00 96.62 89 LEU A CA 1
ATOM 703 C C . LEU A 1 89 ? 2.051 -3.243 6.642 1.00 96.62 89 LEU A C 1
ATOM 705 O O . LEU A 1 89 ? 0.918 -3.406 7.090 1.0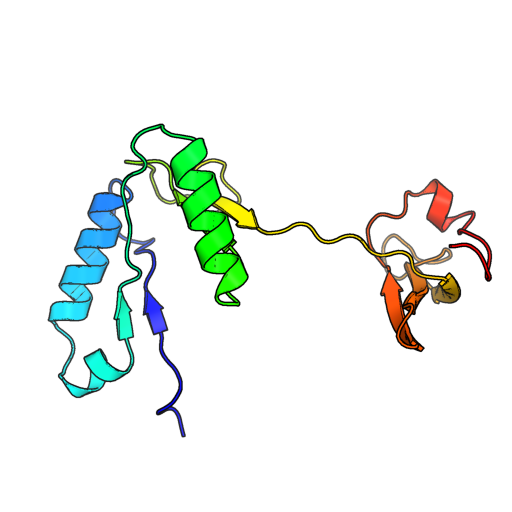0 96.62 89 LEU A O 1
ATOM 709 N N . LYS A 1 90 ? 2.367 -3.496 5.373 1.00 96.25 90 LYS A N 1
ATOM 710 C CA . LYS A 1 90 ? 1.469 -4.129 4.407 1.00 96.25 90 LYS A CA 1
ATOM 711 C C . LYS A 1 90 ? 1.997 -5.521 4.083 1.00 96.25 90 LYS A C 1
ATOM 713 O O . LYS A 1 90 ? 3.144 -5.649 3.657 1.00 96.25 90 LYS A O 1
ATOM 718 N N . LEU A 1 91 ? 1.162 -6.535 4.258 1.00 95.69 91 LEU A N 1
ATOM 719 C CA . LEU A 1 91 ? 1.422 -7.899 3.818 1.00 95.69 91 LEU A CA 1
ATOM 720 C C . LEU A 1 91 ? 0.517 -8.175 2.619 1.00 95.69 91 LEU A C 1
ATOM 722 O O . LEU A 1 91 ? -0.694 -8.306 2.770 1.00 95.69 91 LEU A O 1
ATOM 726 N N . LYS A 1 92 ? 1.103 -8.199 1.424 1.00 94.69 92 LYS A N 1
ATOM 727 C CA . LYS A 1 92 ? 0.387 -8.362 0.154 1.00 94.69 92 LYS A CA 1
ATOM 728 C C . LYS A 1 92 ? 0.972 -9.523 -0.624 1.00 94.69 92 LYS A C 1
ATOM 730 O O . LYS A 1 92 ? 2.155 -9.831 -0.472 1.00 94.69 92 LYS A O 1
ATOM 735 N N . MET A 1 93 ? 0.147 -10.134 -1.467 1.00 89.94 93 MET A N 1
ATOM 736 C CA . MET A 1 93 ? 0.634 -11.134 -2.407 1.00 89.94 93 MET A CA 1
ATOM 737 C C . MET A 1 93 ? 1.603 -10.461 -3.376 1.00 89.94 93 MET A C 1
ATOM 739 O O . MET A 1 93 ? 1.328 -9.380 -3.897 1.00 89.94 93 MET A O 1
ATOM 743 N N . PHE A 1 94 ? 2.750 -11.095 -3.585 1.00 86.06 94 PHE A N 1
ATOM 744 C CA . PHE A 1 94 ? 3.656 -10.732 -4.657 1.00 86.06 94 PHE A CA 1
ATOM 745 C C . PHE A 1 94 ? 3.400 -11.693 -5.812 1.00 86.06 94 PHE A C 1
ATOM 747 O O . PHE A 1 94 ? 3.503 -12.904 -5.630 1.00 86.06 94 PHE A O 1
ATOM 754 N N . GLN A 1 95 ? 3.009 -11.148 -6.958 1.00 81.00 95 GLN A N 1
ATOM 755 C CA . GLN A 1 95 ? 2.861 -11.896 -8.199 1.00 81.00 95 GLN A CA 1
ATOM 756 C C . GLN A 1 95 ? 3.933 -11.404 -9.156 1.00 81.00 95 GLN A C 1
ATOM 758 O O . GLN A 1 95 ? 4.097 -10.193 -9.333 1.00 81.00 95 GLN A O 1
ATOM 763 N N . ASP A 1 96 ? 4.653 -12.341 -9.748 1.00 87.81 96 ASP A N 1
ATOM 764 C CA . ASP A 1 96 ? 5.539 -12.091 -10.864 1.00 87.81 96 ASP A CA 1
ATOM 765 C C . ASP A 1 96 ? 4.904 -12.594 -12.161 1.00 87.81 96 ASP A C 1
ATOM 767 O O . ASP A 1 96 ? 3.987 -13.417 -12.187 1.00 87.81 96 ASP A O 1
ATOM 771 N N . ALA A 1 97 ? 5.355 -12.002 -13.255 1.00 89.38 97 ALA A N 1
ATOM 772 C CA . ALA A 1 97 ? 5.038 -12.428 -14.598 1.00 89.38 97 ALA A CA 1
ATOM 773 C C . ALA A 1 97 ? 6.184 -11.996 -15.506 1.00 89.38 97 ALA A C 1
ATOM 775 O O . ALA A 1 97 ? 6.823 -10.967 -15.272 1.00 89.38 97 ALA A O 1
ATOM 776 N N . GLU A 1 98 ? 6.409 -12.772 -16.554 1.00 93.38 98 GLU A N 1
ATOM 777 C CA . GLU A 1 98 ? 7.297 -12.397 -17.644 1.00 93.38 98 GLU A CA 1
ATOM 778 C C . GLU A 1 98 ? 6.537 -11.546 -18.667 1.00 93.38 98 GLU A C 1
ATOM 780 O O . GLU A 1 98 ? 5.319 -11.680 -18.829 1.00 93.38 98 GLU A O 1
ATOM 785 N N . ALA A 1 99 ? 7.244 -10.657 -19.360 1.00 96.31 99 ALA A N 1
ATOM 786 C CA . ALA A 1 99 ? 6.665 -9.813 -20.396 1.00 96.31 99 ALA A CA 1
ATOM 787 C C . ALA A 1 99 ? 7.697 -9.543 -21.486 1.00 96.31 99 ALA A C 1
ATOM 789 O O . ALA A 1 99 ? 8.861 -9.284 -21.198 1.00 96.31 99 ALA A O 1
ATOM 790 N N . ARG A 1 100 ? 7.264 -9.553 -22.746 1.00 97.94 100 ARG A N 1
ATOM 791 C CA . ARG A 1 100 ? 8.162 -9.333 -23.879 1.00 97.94 100 ARG A CA 1
ATOM 792 C C . ARG A 1 100 ? 8.310 -7.848 -24.164 1.00 97.94 100 ARG A C 1
ATOM 794 O O . ARG A 1 100 ? 7.311 -7.160 -24.348 1.00 97.94 100 ARG A O 1
ATOM 801 N N . VAL A 1 101 ? 9.532 -7.349 -24.288 1.00 98.12 101 VAL A N 1
ATOM 802 C CA . VAL A 1 101 ? 9.789 -5.966 -24.707 1.00 98.12 101 VAL A CA 1
ATOM 803 C C . VAL A 1 101 ? 9.368 -5.785 -26.163 1.00 98.12 101 VAL A C 1
ATOM 805 O O . VAL A 1 101 ? 9.885 -6.456 -27.053 1.00 98.12 101 VAL A O 1
ATOM 808 N N . VAL A 1 102 ? 8.452 -4.857 -26.425 1.00 98.25 102 VAL A N 1
ATOM 809 C CA . VAL A 1 102 ? 7.968 -4.540 -27.780 1.00 98.25 102 VAL A CA 1
ATOM 810 C C . VAL A 1 102 ? 8.269 -3.102 -28.203 1.00 98.25 102 VAL A C 1
ATOM 812 O O . VAL A 1 102 ? 8.132 -2.765 -29.376 1.00 98.25 102 VAL A O 1
ATOM 815 N N . GLY A 1 103 ? 8.736 -2.260 -27.280 1.00 98.00 103 GLY A N 1
ATOM 816 C CA . GLY A 1 103 ? 9.129 -0.887 -27.577 1.00 98.00 103 GLY A CA 1
ATOM 817 C C . GLY A 1 103 ? 9.647 -0.135 -26.356 1.00 98.00 103 GLY A C 1
ATOM 818 O O . GLY A 1 103 ? 9.835 -0.703 -25.279 1.00 98.00 103 GLY A O 1
ATOM 819 N N . TYR A 1 104 ? 9.851 1.173 -26.520 1.00 98.06 104 TYR A N 1
ATOM 820 C CA . TYR A 1 104 ? 10.326 2.071 -25.468 1.00 98.06 104 TYR A CA 1
ATOM 821 C C . TYR A 1 104 ? 9.533 3.379 -25.474 1.00 98.06 104 TYR A C 1
ATOM 823 O O . TYR A 1 104 ? 9.037 3.821 -26.511 1.00 98.06 104 TYR A O 1
ATOM 831 N N . LYS A 1 105 ? 9.471 4.044 -24.319 1.00 97.50 105 LYS A N 1
ATOM 832 C CA . LYS A 1 105 ? 9.032 5.441 -24.210 1.00 97.50 105 LYS A CA 1
ATOM 833 C C . LYS A 1 105 ? 10.170 6.311 -23.714 1.00 97.50 105 LYS A C 1
ATOM 835 O O . LYS A 1 105 ? 10.901 5.924 -22.797 1.00 97.50 105 LYS A O 1
ATOM 840 N N . ASP A 1 106 ? 10.265 7.506 -24.282 1.00 97.06 106 ASP A N 1
ATOM 841 C CA . ASP A 1 106 ? 11.248 8.502 -23.878 1.00 97.06 106 ASP A CA 1
ATOM 842 C C . ASP A 1 106 ? 11.042 8.935 -22.427 1.00 97.06 106 ASP A C 1
ATOM 844 O O . ASP A 1 106 ? 9.923 9.126 -21.943 1.00 97.06 106 ASP A O 1
ATOM 848 N N . GLY A 1 107 ? 12.151 9.097 -21.713 1.00 95.75 107 GLY A N 1
ATOM 849 C CA . GLY A 1 107 ? 12.138 9.598 -20.355 1.00 95.75 107 GLY A CA 1
ATOM 850 C C . GLY A 1 107 ? 11.864 11.095 -20.289 1.00 95.75 107 GLY A C 1
ATOM 851 O O . GLY A 1 107 ? 12.253 11.882 -21.152 1.00 95.75 107 GLY A O 1
ATOM 852 N N . VAL A 1 108 ? 11.226 11.499 -19.193 1.00 94.50 108 VAL A N 1
ATOM 853 C CA . VAL A 1 108 ? 10.981 12.901 -18.836 1.00 94.50 108 VAL A CA 1
ATOM 854 C C . VAL A 1 108 ? 11.722 13.259 -17.545 1.00 94.50 108 VAL A C 1
ATOM 856 O O . VAL A 1 108 ? 12.162 12.381 -16.795 1.00 94.50 108 VAL A O 1
ATOM 859 N N . GLY A 1 109 ? 11.895 14.556 -17.270 1.00 94.62 109 GLY A N 1
ATOM 860 C CA . GLY A 1 109 ? 12.573 15.036 -16.059 1.00 94.62 109 GLY A CA 1
ATOM 861 C C . GLY A 1 109 ? 13.992 14.470 -15.921 1.00 94.62 109 GLY A C 1
ATOM 862 O O . GLY A 1 109 ? 14.808 14.617 -16.830 1.00 94.62 109 GLY A O 1
ATOM 863 N N . LYS A 1 110 ? 14.274 13.768 -14.812 1.00 93.12 110 LYS A N 1
ATOM 864 C CA . LYS A 1 110 ? 15.582 13.129 -14.539 1.00 93.12 110 LYS A CA 1
ATOM 865 C C . LYS A 1 110 ? 16.006 12.054 -15.554 1.00 93.12 110 LYS A C 1
ATOM 867 O O . LYS A 1 110 ? 17.151 11.597 -15.532 1.00 93.12 110 LYS A O 1
ATOM 872 N N . HIS A 1 111 ? 15.084 11.603 -16.403 1.00 95.44 111 HIS A N 1
ATOM 873 C CA . HIS A 1 111 ? 15.340 10.605 -17.441 1.00 95.44 111 HIS A CA 1
ATOM 874 C C . HIS A 1 111 ? 15.280 11.194 -18.859 1.00 95.44 111 HIS A C 1
ATOM 876 O O . HIS A 1 111 ? 15.269 10.436 -19.820 1.00 95.44 111 HIS A O 1
ATOM 882 N N . LYS A 1 112 ? 15.267 12.525 -19.017 1.00 95.81 112 LYS A N 1
ATOM 883 C CA . LYS A 1 112 ? 15.287 13.165 -20.340 1.00 95.81 112 LYS A CA 1
ATOM 884 C C . LYS A 1 112 ? 16.515 12.727 -21.149 1.00 95.81 112 LYS A C 1
ATOM 886 O O . LYS A 1 112 ? 17.631 12.778 -20.641 1.00 95.81 112 LYS A O 1
ATOM 891 N N . GLY A 1 113 ? 16.294 12.334 -22.405 1.00 95.31 113 GLY A N 1
ATOM 892 C CA . GLY A 1 113 ? 17.349 11.894 -23.329 1.00 95.31 113 GLY A CA 1
ATOM 893 C C . GLY A 1 113 ? 17.744 10.417 -23.212 1.00 95.31 113 GLY A C 1
ATOM 894 O O . GLY A 1 113 ? 18.714 10.006 -23.837 1.00 95.31 113 GLY A O 1
ATOM 895 N N . ARG A 1 114 ? 17.014 9.625 -22.420 1.00 96.06 114 ARG A N 1
ATOM 896 C CA . ARG A 1 114 ? 17.197 8.174 -22.265 1.00 96.06 114 ARG A CA 1
ATOM 897 C C . ARG A 1 114 ? 15.849 7.484 -22.055 1.00 96.06 114 ARG A C 1
ATOM 899 O O . ARG A 1 114 ? 14.827 8.164 -21.952 1.00 96.06 114 ARG A O 1
ATOM 906 N N . VAL A 1 115 ? 15.825 6.154 -21.969 1.00 97.25 115 VAL A N 1
ATOM 907 C CA . VAL A 1 115 ? 14.565 5.408 -21.825 1.00 97.25 115 VAL A CA 1
ATOM 908 C C . VAL A 1 115 ? 13.877 5.716 -20.489 1.00 97.25 115 VAL A C 1
ATOM 910 O O . VAL A 1 115 ? 14.451 5.610 -19.397 1.00 97.25 115 VAL A O 1
ATOM 913 N N . GLY A 1 116 ? 12.606 6.104 -20.585 1.00 97.00 116 GLY A N 1
ATOM 914 C CA . GLY A 1 116 ? 11.702 6.341 -19.464 1.00 97.00 116 GLY A CA 1
ATOM 915 C C . GLY A 1 116 ? 11.006 5.068 -19.002 1.00 97.00 116 GLY A C 1
ATOM 916 O O . GLY A 1 116 ? 10.965 4.790 -17.801 1.00 97.00 116 GLY A O 1
ATOM 917 N N . SER A 1 117 ? 10.507 4.274 -19.943 1.00 97.44 117 SER A N 1
ATOM 918 C CA . SER A 1 117 ? 9.874 2.985 -19.664 1.00 97.44 117 SER A CA 1
ATOM 919 C C . SER A 1 117 ? 10.024 2.023 -20.833 1.00 97.44 117 SER A C 1
ATOM 921 O O . SER A 1 117 ? 10.065 2.458 -21.986 1.00 97.44 117 SER A O 1
ATOM 923 N N . LEU A 1 118 ? 10.014 0.726 -20.537 1.00 98.06 118 LEU A N 1
ATOM 924 C CA . LEU A 1 118 ? 9.803 -0.308 -21.548 1.00 98.06 118 LEU A CA 1
ATOM 925 C C . LEU A 1 118 ? 8.312 -0.392 -21.876 1.00 98.06 118 LEU A C 1
ATOM 927 O O . LEU A 1 118 ? 7.479 -0.332 -20.973 1.00 98.06 118 LEU A O 1
ATOM 931 N N . GLU A 1 119 ? 7.976 -0.513 -23.151 1.00 98.19 119 GLU A N 1
ATOM 932 C CA . GLU A 1 119 ? 6.666 -0.976 -23.602 1.00 98.19 119 GLU A CA 1
ATOM 933 C C . GLU A 1 119 ? 6.751 -2.493 -23.717 1.00 98.19 119 GLU A C 1
ATOM 935 O O . GLU A 1 119 ? 7.587 -3.009 -24.463 1.00 98.19 119 GLU A O 1
ATOM 940 N N . VAL A 1 120 ? 5.947 -3.200 -22.927 1.00 97.81 120 VAL A N 1
ATOM 941 C CA . VAL A 1 120 ? 6.001 -4.658 -22.828 1.00 97.81 120 VAL A CA 1
ATOM 942 C C . VAL A 1 120 ? 4.642 -5.272 -23.130 1.00 97.81 120 VAL A C 1
ATOM 944 O O . VAL A 1 120 ? 3.602 -4.689 -22.825 1.00 97.81 120 VAL A O 1
ATOM 947 N N . GLU A 1 121 ? 4.666 -6.454 -23.728 1.00 97.88 121 GLU A N 1
ATOM 948 C CA . GLU A 1 121 ? 3.501 -7.285 -23.999 1.00 97.88 121 GLU A CA 1
ATOM 949 C C . GLU A 1 121 ? 3.448 -8.435 -22.993 1.00 97.88 121 GLU A C 1
ATOM 951 O O . GLU A 1 121 ? 4.387 -9.226 -22.876 1.00 97.88 121 GLU A O 1
ATOM 956 N N . LEU A 1 122 ? 2.343 -8.515 -22.256 1.00 96.06 122 LEU A N 1
ATOM 957 C CA . LEU A 1 122 ? 2.050 -9.609 -21.337 1.00 96.06 122 LEU A CA 1
ATOM 958 C C . LEU A 1 122 ? 1.642 -10.879 -22.110 1.00 96.06 122 LEU A C 1
ATOM 960 O O . LEU A 1 122 ? 1.160 -10.776 -23.239 1.00 96.06 122 LEU A O 1
ATOM 964 N N . PRO A 1 123 ? 1.709 -12.082 -21.502 1.00 94.38 123 PRO A N 1
ATOM 965 C CA . PRO A 1 123 ? 1.312 -13.332 -22.163 1.00 94.38 123 PRO A CA 1
ATOM 966 C C . PRO A 1 123 ? -0.138 -13.360 -22.672 1.00 94.38 123 PRO A C 1
ATOM 968 O O . PRO A 1 123 ? -0.472 -14.133 -23.565 1.00 94.38 123 PRO A O 1
ATOM 971 N N . ASN A 1 124 ? -1.012 -12.515 -22.118 1.00 93.88 124 ASN A N 1
ATOM 972 C CA . ASN A 1 124 ? -2.399 -12.355 -22.559 1.00 93.88 124 ASN A CA 1
ATOM 973 C C . ASN A 1 124 ? -2.574 -11.324 -23.699 1.00 93.88 124 ASN A C 1
ATOM 975 O O . ASN A 1 124 ? -3.708 -10.970 -24.023 1.00 93.88 124 ASN A O 1
ATOM 979 N N . GLY A 1 125 ? -1.479 -10.815 -24.273 1.00 95.19 125 GLY A N 1
ATOM 980 C CA . GLY A 1 125 ? -1.461 -9.821 -25.351 1.00 95.19 125 GLY A CA 1
ATOM 981 C C . GLY A 1 125 ? -1.686 -8.375 -24.897 1.00 95.19 125 GLY A C 1
ATOM 982 O O . GLY A 1 125 ? -1.746 -7.470 -25.729 1.00 95.19 125 GLY A O 1
ATOM 983 N N . GLN A 1 126 ? -1.842 -8.116 -23.593 1.00 96.94 126 GLN A N 1
ATOM 984 C CA . GLN A 1 126 ? -1.990 -6.749 -23.098 1.00 96.94 126 GLN A CA 1
ATOM 985 C C . GLN A 1 126 ? -0.657 -6.004 -23.155 1.00 96.94 126 GLN A C 1
ATOM 987 O O . GLN A 1 126 ? 0.362 -6.497 -22.676 1.00 96.94 126 GLN A O 1
ATOM 992 N N . ILE A 1 127 ? -0.693 -4.776 -23.673 1.00 97.56 127 ILE A N 1
ATOM 993 C CA . ILE A 1 127 ? 0.454 -3.869 -23.657 1.00 97.56 127 ILE A CA 1
ATOM 994 C C . ILE A 1 127 ? 0.418 -3.014 -22.393 1.00 97.56 127 ILE A C 1
ATOM 996 O O . ILE A 1 127 ? -0.599 -2.390 -22.079 1.00 97.56 127 ILE A O 1
ATOM 1000 N N . CYS A 1 128 ? 1.539 -2.954 -21.680 1.00 96.00 128 CYS A N 1
ATOM 1001 C CA . CYS A 1 128 ? 1.723 -2.065 -20.540 1.00 96.00 128 CYS A CA 1
ATOM 1002 C C . CYS A 1 128 ? 3.117 -1.419 -20.543 1.00 96.00 128 CYS A C 1
ATOM 1004 O O . CYS A 1 128 ? 3.985 -1.749 -21.352 1.00 96.00 128 CYS A O 1
ATOM 1006 N N . TYR A 1 129 ? 3.319 -0.446 -19.651 1.00 96.88 129 TYR A N 1
ATOM 1007 C CA . TYR A 1 129 ? 4.551 0.338 -19.579 1.00 96.88 129 TYR A CA 1
ATOM 1008 C C . TYR A 1 129 ? 5.279 0.102 -18.256 1.00 96.88 129 TYR A C 1
ATOM 1010 O O . TYR A 1 129 ? 4.770 0.445 -17.187 1.00 96.88 129 TYR A O 1
ATOM 1018 N N . LEU A 1 130 ? 6.500 -0.429 -18.327 1.00 95.31 130 LEU A N 1
ATOM 1019 C CA . LEU A 1 130 ? 7.358 -0.688 -17.173 1.00 95.31 130 LEU A CA 1
ATOM 1020 C C . LEU A 1 130 ? 8.351 0.466 -16.995 1.00 95.31 130 LEU A C 1
ATOM 1022 O O . LEU A 1 130 ? 9.394 0.535 -17.645 1.00 95.31 130 LEU A O 1
ATOM 1026 N N . GLY A 1 131 ? 7.987 1.428 -16.141 1.00 93.56 131 GLY A N 1
ATOM 1027 C CA . GLY A 1 131 ? 8.758 2.658 -15.901 1.00 93.56 131 GLY A CA 1
ATOM 1028 C C . GLY A 1 131 ? 9.624 2.662 -14.637 1.00 93.56 131 GLY A C 1
ATOM 1029 O O . GLY A 1 131 ? 10.447 3.561 -14.457 1.00 93.56 131 GLY A O 1
ATOM 1030 N N . THR A 1 132 ? 9.467 1.673 -13.758 1.00 90.38 132 THR A N 1
ATOM 1031 C CA . THR A 1 132 ? 10.214 1.523 -12.496 1.00 90.38 132 THR A CA 1
ATOM 1032 C C . THR A 1 132 ? 10.921 0.173 -12.450 1.00 90.38 132 THR A C 1
ATOM 1034 O O . THR A 1 132 ? 10.444 -0.769 -13.064 1.00 90.38 132 THR A O 1
ATOM 1037 N N . GLY A 1 133 ? 12.029 0.065 -11.714 1.00 91.75 133 GLY A N 1
ATOM 1038 C CA . GLY A 1 133 ? 12.835 -1.165 -11.636 1.00 91.75 133 GLY A CA 1
ATOM 1039 C C . GLY A 1 133 ? 14.041 -1.186 -12.581 1.00 91.75 133 GLY A C 1
ATOM 1040 O O . GLY A 1 133 ? 14.996 -1.897 -12.308 1.00 91.75 133 GLY A O 1
ATOM 1041 N N . LEU A 1 134 ? 14.051 -0.334 -13.614 1.00 94.75 134 LEU A N 1
ATOM 1042 C CA . LEU A 1 134 ? 15.218 -0.109 -14.476 1.00 94.75 134 LEU A CA 1
ATOM 1043 C C . LEU A 1 134 ? 16.305 0.681 -13.741 1.00 94.75 134 LEU A C 1
ATOM 1045 O O . LEU A 1 134 ? 16.040 1.789 -13.247 1.00 94.75 134 LEU A O 1
ATOM 1049 N N . SER A 1 135 ? 17.525 0.145 -13.735 1.00 95.56 135 SER A N 1
ATOM 1050 C CA . SER A 1 135 ? 18.720 0.862 -13.293 1.00 95.56 135 SER A CA 1
ATOM 1051 C C . SER A 1 135 ? 19.074 2.001 -14.257 1.00 95.56 135 SER A C 1
ATOM 1053 O O . SER A 1 135 ? 18.565 2.089 -15.375 1.00 95.56 135 SER A O 1
ATOM 1055 N N . ASP A 1 136 ? 19.967 2.907 -13.848 1.00 95.38 136 ASP A N 1
ATOM 1056 C CA . ASP A 1 136 ? 20.450 3.954 -14.756 1.00 95.38 136 ASP A CA 1
ATOM 1057 C C . ASP A 1 136 ? 21.211 3.374 -15.963 1.00 95.38 136 ASP A C 1
ATOM 1059 O O . ASP A 1 136 ? 21.151 3.965 -17.042 1.00 95.38 136 ASP A O 1
ATOM 1063 N N . ALA A 1 137 ? 21.864 2.215 -15.800 1.00 96.50 137 ALA A N 1
ATOM 1064 C CA . ALA A 1 137 ? 22.512 1.488 -16.888 1.00 96.50 137 ALA A CA 1
ATOM 1065 C C . ALA A 1 137 ? 21.477 0.947 -17.883 1.00 96.50 137 ALA A C 1
ATOM 1067 O O . ALA A 1 137 ? 21.601 1.229 -19.072 1.00 96.50 137 ALA A O 1
ATOM 1068 N N . ASP A 1 138 ? 20.408 0.306 -17.397 1.00 96.69 138 ASP A N 1
ATOM 1069 C CA . ASP A 1 138 ? 19.316 -0.183 -18.254 1.00 96.69 138 ASP A CA 1
ATOM 1070 C C . ASP A 1 138 ? 18.641 0.968 -19.006 1.00 96.69 138 ASP A C 1
ATOM 1072 O O . ASP A 1 138 ? 18.203 0.828 -20.133 1.00 96.69 138 ASP A O 1
ATOM 1076 N N . ARG A 1 139 ? 18.559 2.168 -18.428 1.00 96.81 139 ARG A N 1
ATOM 1077 C CA . ARG A 1 139 ? 17.956 3.309 -19.142 1.00 96.81 139 ARG A CA 1
ATOM 1078 C C . ARG A 1 139 ? 18.809 3.819 -20.297 1.00 96.81 139 ARG A C 1
ATOM 1080 O O . ARG A 1 139 ? 18.256 4.372 -21.247 1.00 96.81 139 ARG A O 1
ATOM 1087 N N . ASN A 1 140 ? 20.128 3.680 -20.189 1.00 95.94 140 ASN A N 1
ATOM 1088 C CA . ASN A 1 140 ? 21.077 4.072 -21.231 1.00 95.94 140 ASN A CA 1
ATOM 1089 C C . ASN A 1 140 ? 21.254 2.960 -22.277 1.00 95.94 140 ASN A C 1
ATOM 1091 O O . ASN A 1 140 ? 21.444 3.254 -23.453 1.00 95.94 140 ASN A O 1
ATOM 1095 N N . ALA A 1 141 ? 21.171 1.702 -21.845 1.00 96.31 141 ALA A N 1
ATOM 1096 C CA . ALA A 1 141 ? 21.240 0.503 -22.668 1.00 96.31 141 ALA A CA 1
ATOM 1097 C C . ALA A 1 141 ? 20.050 -0.414 -22.317 1.00 96.31 141 ALA A C 1
ATOM 1099 O O . ALA A 1 141 ? 20.209 -1.340 -21.521 1.00 96.31 141 ALA A O 1
ATOM 1100 N N . PRO A 1 142 ? 18.846 -0.128 -22.850 1.00 96.19 142 PRO A N 1
ATOM 1101 C CA . PRO A 1 142 ? 17.633 -0.857 -22.486 1.00 96.19 142 PRO A CA 1
ATOM 1102 C C . PRO A 1 142 ? 17.683 -2.319 -22.922 1.00 96.19 142 PRO A C 1
ATOM 1104 O O . PRO A 1 142 ? 18.297 -2.621 -23.952 1.00 96.19 142 PRO A O 1
ATOM 1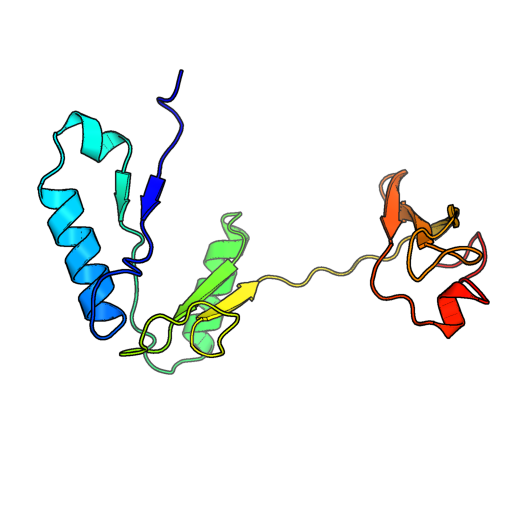107 N N . PRO A 1 143 ? 16.995 -3.221 -22.188 1.00 96.81 143 PRO A N 1
ATOM 1108 C CA . PRO A 1 143 ? 16.704 -4.561 -22.677 1.00 96.81 143 PRO A CA 1
ATOM 11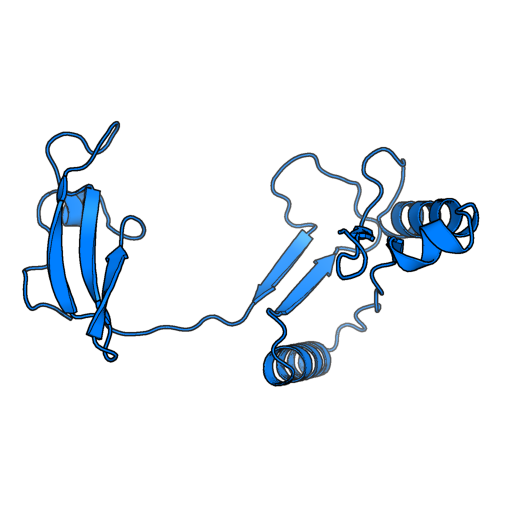09 C C . PRO A 1 143 ? 16.149 -4.493 -24.099 1.00 96.81 143 PRO A C 1
ATOM 1111 O O . PRO A 1 143 ? 15.244 -3.705 -24.370 1.00 96.81 143 PRO A O 1
ATOM 1114 N N . ALA A 1 144 ? 16.725 -5.282 -25.005 1.00 97.62 144 ALA A N 1
ATOM 1115 C CA . ALA A 1 144 ? 16.406 -5.212 -26.424 1.00 97.62 144 ALA A CA 1
ATOM 1116 C C . ALA A 1 144 ? 14.932 -5.552 -26.697 1.00 97.62 144 ALA A C 1
ATOM 1118 O O . ALA A 1 144 ? 14.348 -6.405 -26.030 1.00 97.62 144 ALA A O 1
ATOM 1119 N N . ILE A 1 145 ? 14.349 -4.951 -27.738 1.00 97.81 145 ILE A N 1
ATOM 1120 C CA . ILE A 1 145 ? 13.050 -5.384 -28.268 1.00 97.81 145 ILE A CA 1
ATOM 1121 C C . ILE A 1 145 ? 13.128 -6.882 -28.599 1.00 97.81 145 ILE A C 1
ATOM 1123 O O . ILE A 1 145 ? 14.036 -7.327 -29.301 1.00 97.81 145 ILE A O 1
ATOM 1127 N N . GLY A 1 146 ? 12.169 -7.645 -28.082 1.00 96.31 146 GLY A N 1
ATOM 1128 C CA . GLY A 1 146 ? 12.097 -9.100 -28.165 1.00 96.31 146 GLY A CA 1
ATOM 1129 C C . GLY A 1 146 ? 12.625 -9.840 -26.933 1.00 96.31 146 GLY A C 1
ATOM 1130 O O . GLY A 1 146 ? 12.354 -11.032 -26.821 1.00 96.31 146 GLY A O 1
ATOM 1131 N N . ALA A 1 147 ? 13.327 -9.167 -26.014 1.00 96.62 147 ALA A N 1
ATOM 1132 C CA . ALA A 1 147 ? 13.725 -9.755 -24.734 1.00 96.62 147 ALA A CA 1
ATOM 1133 C C . ALA A 1 147 ? 12.502 -10.055 -23.849 1.00 96.62 147 ALA A C 1
ATOM 1135 O O . ALA A 1 147 ? 11.484 -9.366 -23.960 1.00 96.62 147 ALA A O 1
ATOM 1136 N N . VAL A 1 148 ? 12.626 -11.067 -22.985 1.00 92.69 148 VAL A N 1
ATOM 1137 C CA . VAL A 1 148 ? 11.648 -11.493 -21.968 1.00 92.69 148 VAL A CA 1
ATOM 1138 C C . VAL A 1 148 ? 12.334 -11.479 -20.609 1.00 92.69 148 VAL A C 1
ATOM 1140 O O . VAL A 1 148 ? 13.505 -11.924 -20.571 1.00 92.69 148 VAL A O 1
#

InterPro domains:
  IPR012340 Nucleic acid-binding, OB-fold [SSF50249] (67-147)
  IPR016059 DNA ligase, ATP-dependent, conserved site [PS00333] (69-92)
  IPR029319 DNA ligase, OB-like domain [PF14743] (107-148)
  IPR050326 NAD-dependent DNA ligase B [PTHR47810] (1-147)

pLDDT: mean 95.18, std 3.48, range [70.25, 98.25]

Secondary structure (DSSP, 8-state):
--TT--EEE---TTS-S-HHHHHHHHHHHHHTS-HHHHHHEEEPP-----S-HHHHHHHHHHHHHTT--EEEEE-TTPPP-SS--SSEEEEE-------EEEEEEEB-GGGBTSEEEEEEE-TTS-EEEE-SS--HHHHHSPPPTT--

Organism: NCBI:txid73025

Sequence (148 aa):
KWEGIKYVAFDAPEEEGGFEDRMACVQRRLARLSPEGRRHVLLMENEQFDGDLAKLKAKFNDVVQGGGEGLMLREPGSKYEHKRSGTLLKLKMFQDAEARVVGYKDGVGKHKGRVGSLEVELPNGQICYLGTGLSDADRNAPPAIGAV

Radius of gyration: 22.06 Å; chains: 1; bounding box: 51×35×51 Å

Foldseek 3Di:
DCQPAAAADQFQQPDDWFRVSGLVVLVVVLVPDDPVVVSRYHYDDDDDDPPDPVVQVVVQVVCVVVVHFGDWAAATTDHDDPDDDPRIDTDGDDDDFDWFFAAFDQCDDVRHPWTQWTFTAGPVRDTDTGRPPDDPVCRRVPDDGGHD